Protein AF-A0A960JWB5-F1 (afdb_monomer_lite)

Structure (mmCIF, N/CA/C/O backbone):
data_AF-A0A960JWB5-F1
#
_entry.id   AF-A0A960JWB5-F1
#
loop_
_atom_site.group_PDB
_atom_site.id
_atom_site.type_symbol
_atom_site.label_atom_id
_atom_site.label_alt_id
_atom_site.label_comp_id
_atom_site.label_asym_id
_atom_site.label_entity_id
_atom_site.label_seq_id
_atom_site.pdbx_PDB_ins_code
_atom_site.Cartn_x
_atom_site.Cartn_y
_atom_site.Cartn_z
_atom_site.occupancy
_atom_site.B_iso_or_equiv
_atom_site.auth_seq_id
_atom_site.auth_comp_id
_atom_site.auth_asym_id
_atom_site.auth_atom_id
_atom_site.pdbx_PDB_model_num
ATOM 1 N N . MET A 1 1 ? -18.777 15.458 23.052 1.00 62.12 1 MET A N 1
ATOM 2 C CA . MET A 1 1 ? -17.430 16.054 23.265 1.00 62.12 1 MET A CA 1
ATOM 3 C C . M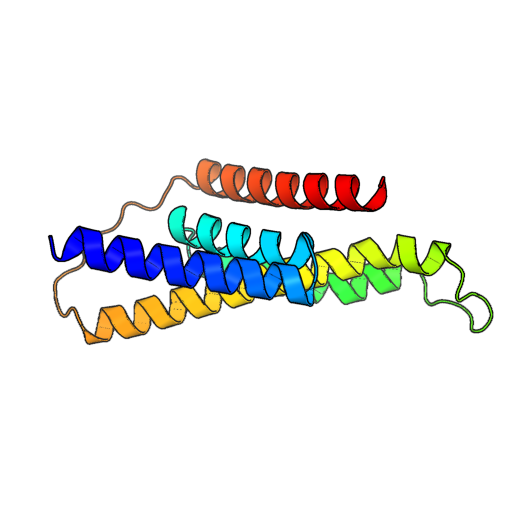ET A 1 1 ? -16.283 15.046 23.199 1.00 62.12 1 MET A C 1
ATOM 5 O O . MET A 1 1 ? -15.382 15.259 22.401 1.00 62.12 1 MET A O 1
ATOM 9 N N . ARG A 1 2 ? -16.285 13.943 23.969 1.00 69.75 2 ARG A N 1
ATOM 10 C CA . ARG A 1 2 ? -15.173 12.961 23.952 1.00 69.75 2 ARG A CA 1
ATOM 11 C C . ARG A 1 2 ? -14.934 12.297 22.582 1.00 69.75 2 ARG A C 1
ATOM 13 O O . ARG A 1 2 ? -13.796 11.964 22.277 1.00 69.75 2 ARG A O 1
ATOM 20 N N . SER A 1 3 ? -15.973 12.138 21.759 1.00 72.88 3 SER A N 1
ATOM 21 C CA . SER A 1 3 ? -15.878 11.611 20.386 1.00 72.88 3 SER A CA 1
ATOM 22 C C . SER A 1 3 ? -15.164 12.570 19.429 1.00 72.88 3 SER A C 1
ATOM 24 O O . SER A 1 3 ? -14.232 12.161 18.747 1.00 72.88 3 SER A O 1
ATOM 26 N N . ALA A 1 4 ? -15.533 13.854 19.441 1.00 70.88 4 ALA A N 1
ATOM 27 C CA . ALA A 1 4 ? -14.926 14.884 18.595 1.00 70.88 4 ALA A CA 1
ATOM 28 C C . ALA A 1 4 ? -13.426 15.070 18.882 1.00 70.88 4 ALA A C 1
ATOM 30 O O . ALA A 1 4 ? -12.628 15.170 17.958 1.00 70.88 4 ALA A O 1
ATOM 31 N N . ILE A 1 5 ? -13.027 15.031 20.159 1.00 78.50 5 ILE A N 1
ATOM 32 C CA . ILE A 1 5 ? -11.615 15.138 20.562 1.00 78.50 5 ILE A CA 1
ATOM 33 C C . ILE A 1 5 ? -10.805 13.923 20.079 1.00 78.50 5 ILE A C 1
ATOM 35 O O . ILE A 1 5 ? -9.686 14.083 19.598 1.00 78.50 5 ILE A O 1
ATOM 39 N N . ARG A 1 6 ? -11.364 12.705 20.159 1.00 72.94 6 ARG A N 1
ATOM 40 C CA . ARG A 1 6 ? -10.706 11.500 19.621 1.00 72.94 6 ARG A CA 1
ATOM 41 C C . ARG A 1 6 ? -10.572 11.565 18.103 1.00 72.94 6 ARG A C 1
ATOM 43 O O . ARG A 1 6 ? -9.495 11.275 17.599 1.00 72.94 6 ARG A O 1
ATOM 50 N N . ALA A 1 7 ? -11.627 11.982 17.402 1.00 72.25 7 ALA A N 1
ATOM 51 C CA . ALA A 1 7 ? -11.609 12.137 15.950 1.00 72.25 7 ALA A CA 1
ATOM 52 C C . ALA A 1 7 ? -10.554 13.164 15.511 1.00 72.25 7 ALA A C 1
ATOM 54 O O . ALA A 1 7 ? -9.719 12.852 14.670 1.00 72.25 7 ALA A O 1
ATOM 55 N N . ALA A 1 8 ? -10.516 14.338 16.148 1.00 75.06 8 ALA A N 1
ATOM 56 C CA . ALA A 1 8 ? -9.512 15.364 15.873 1.00 75.06 8 ALA A CA 1
ATOM 57 C C . ALA A 1 8 ? -8.082 14.862 16.126 1.00 75.06 8 ALA A C 1
ATOM 59 O O . ALA A 1 8 ? -7.188 15.121 15.326 1.00 75.06 8 ALA A O 1
ATOM 60 N N . ARG A 1 9 ? -7.865 14.089 17.201 1.00 80.56 9 ARG A N 1
ATOM 61 C CA . ARG A 1 9 ? -6.559 13.481 17.491 1.00 80.56 9 ARG A CA 1
ATOM 62 C C . ARG A 1 9 ? -6.154 12.464 16.424 1.00 80.56 9 ARG A C 1
ATOM 64 O O . ARG A 1 9 ? -5.016 12.499 15.973 1.00 80.56 9 ARG A O 1
ATOM 71 N N . SER A 1 10 ? -7.061 11.577 16.016 1.00 73.94 10 SER A N 1
ATOM 72 C CA . SER A 1 10 ? -6.789 10.578 14.975 1.00 73.94 10 SER A CA 1
ATOM 73 C C . SER A 1 10 ? -6.507 11.224 13.620 1.00 73.94 10 SER A C 1
ATOM 75 O O . SER A 1 10 ? -5.551 10.835 12.957 1.00 73.94 10 SER A O 1
ATOM 77 N N . VAL A 1 11 ? -7.279 12.247 13.240 1.00 76.75 11 VAL A N 1
ATOM 78 C CA . VAL A 1 11 ? -7.030 13.036 12.024 1.00 76.75 11 VAL A CA 1
ATOM 79 C C . VAL A 1 11 ? -5.684 13.754 12.117 1.00 76.75 11 VAL A C 1
ATOM 81 O O . VAL A 1 11 ? -4.911 13.707 11.169 1.00 76.75 11 VAL A O 1
ATOM 84 N N . GLY A 1 12 ? -5.354 14.357 13.263 1.00 78.19 12 GLY A N 1
ATOM 85 C CA . GLY A 1 12 ? -4.059 15.006 13.476 1.00 78.19 12 GLY A CA 1
ATOM 86 C C . GLY A 1 12 ? -2.879 14.040 13.336 1.00 78.19 12 GLY A C 1
ATOM 87 O O . GLY A 1 12 ? -1.925 14.344 12.629 1.00 78.19 12 GLY A O 1
ATOM 88 N N . ILE A 1 13 ? -2.966 12.851 13.942 1.00 78.12 13 ILE A N 1
ATOM 89 C CA . ILE A 1 13 ? -1.946 11.799 13.798 1.00 78.12 13 ILE A CA 1
ATOM 90 C C . ILE A 1 13 ? -1.829 11.364 12.334 1.00 78.12 13 ILE A C 1
ATOM 92 O O . ILE A 1 13 ? -0.720 11.244 11.824 1.00 78.12 13 ILE A O 1
ATOM 96 N N . PHE A 1 14 ? -2.956 11.170 11.647 1.00 79.81 14 PHE A N 1
ATOM 97 C CA . PHE A 1 14 ? -2.965 10.804 10.234 1.00 79.81 14 PHE A CA 1
ATOM 98 C C . PHE A 1 14 ? -2.283 11.861 9.358 1.00 79.81 14 PHE A C 1
ATOM 100 O O . PHE A 1 14 ? -1.428 11.519 8.548 1.00 79.81 14 PHE A O 1
ATOM 107 N N . LEU A 1 15 ? -2.604 13.142 9.552 1.00 77.50 15 LEU A N 1
ATOM 108 C CA . LEU A 1 15 ? -1.984 14.244 8.814 1.00 77.50 15 LEU A CA 1
ATOM 109 C C . LEU A 1 15 ? -0.479 14.340 9.085 1.00 77.50 15 LEU A C 1
ATOM 111 O O . LEU A 1 15 ? 0.282 14.602 8.158 1.00 77.50 15 LEU A O 1
ATOM 115 N N . ILE A 1 16 ? -0.037 14.085 10.322 1.00 81.56 16 ILE A N 1
ATOM 116 C CA . ILE A 1 16 ? 1.392 14.012 10.655 1.00 81.56 16 ILE A CA 1
ATOM 117 C C . ILE A 1 16 ? 2.051 12.857 9.901 1.00 81.56 16 ILE A C 1
ATOM 119 O O . ILE A 1 16 ? 3.077 13.068 9.268 1.00 81.56 16 ILE A O 1
ATOM 123 N N . LEU A 1 17 ? 1.467 11.656 9.922 1.00 74.81 17 LEU A N 1
ATOM 124 C CA . LEU A 1 17 ? 2.020 10.495 9.218 1.00 74.81 17 LEU A CA 1
ATOM 125 C C . LEU A 1 17 ? 2.065 10.711 7.700 1.00 74.81 17 LEU A C 1
ATOM 127 O O . LEU A 1 17 ? 3.077 10.406 7.075 1.00 74.81 17 LEU A O 1
ATOM 131 N N . ALA A 1 18 ? 1.016 11.296 7.118 1.00 74.00 18 ALA A N 1
ATOM 132 C CA . ALA A 1 18 ? 0.991 11.675 5.709 1.00 74.00 18 ALA A CA 1
ATOM 133 C C . ALA A 1 18 ? 2.051 12.743 5.389 1.00 74.00 18 ALA A C 1
ATOM 135 O O . ALA A 1 18 ? 2.720 12.650 4.364 1.00 74.00 18 ALA A O 1
ATOM 136 N N . GLY A 1 19 ? 2.249 13.720 6.280 1.00 72.69 19 GLY A N 1
ATOM 137 C CA . GLY A 1 19 ? 3.298 14.733 6.163 1.00 72.69 19 GLY A CA 1
ATOM 138 C C . GLY A 1 19 ? 4.712 14.158 6.283 1.00 72.69 19 GLY A C 1
ATOM 139 O O . GLY A 1 19 ? 5.595 14.559 5.533 1.00 72.69 19 GLY A O 1
ATOM 140 N N . VAL A 1 20 ? 4.932 13.183 7.170 1.00 76.75 20 VAL A N 1
ATOM 141 C CA . VAL A 1 20 ? 6.206 12.450 7.260 1.00 76.75 20 VAL A CA 1
ATOM 142 C C . VAL A 1 20 ? 6.443 11.650 5.981 1.00 76.75 20 VAL A C 1
ATOM 144 O O . VAL A 1 20 ? 7.534 11.720 5.427 1.00 76.75 20 VAL A O 1
ATOM 147 N N . GLY A 1 21 ? 5.424 10.956 5.466 1.00 73.00 21 GLY A N 1
ATOM 148 C CA . GLY A 1 21 ? 5.501 10.277 4.171 1.00 73.00 21 GLY A CA 1
ATOM 149 C C . GLY A 1 21 ? 5.860 11.239 3.037 1.00 73.00 21 GLY A C 1
ATOM 150 O O . GLY A 1 21 ? 6.766 10.954 2.260 1.00 73.00 21 GLY A O 1
ATOM 151 N N . LEU A 1 22 ? 5.222 12.415 3.001 1.00 73.56 22 LEU A N 1
ATOM 152 C CA . LEU A 1 22 ? 5.534 13.483 2.049 1.00 73.56 22 LEU A CA 1
ATOM 153 C C . LEU A 1 22 ? 6.994 13.945 2.144 1.00 73.56 22 LEU A C 1
ATOM 155 O O . LEU A 1 22 ? 7.636 14.172 1.125 1.00 73.56 22 LEU A O 1
ATOM 159 N N . ALA A 1 23 ? 7.520 14.100 3.359 1.00 76.19 23 ALA A N 1
ATOM 160 C CA . ALA A 1 23 ? 8.889 14.555 3.578 1.00 76.19 23 ALA A CA 1
ATOM 161 C C . ALA A 1 23 ? 9.942 13.500 3.200 1.00 76.19 23 ALA A C 1
ATOM 163 O O . ALA A 1 23 ? 11.037 13.868 2.783 1.00 76.19 23 ALA A O 1
ATOM 164 N N . LEU A 1 24 ? 9.627 12.211 3.364 1.00 73.38 24 LEU A N 1
ATOM 165 C CA . LEU A 1 24 ? 10.551 11.112 3.076 1.00 73.38 24 LEU A CA 1
ATOM 166 C C . LEU A 1 24 ? 10.590 10.736 1.592 1.00 73.38 24 LEU A C 1
ATOM 168 O O . LEU A 1 24 ? 11.664 10.438 1.083 1.00 73.38 24 LEU A O 1
ATOM 172 N N . ASP A 1 25 ? 9.437 10.736 0.921 1.00 66.75 25 ASP A N 1
ATOM 173 C CA . ASP A 1 25 ? 9.284 10.144 -0.418 1.00 66.75 25 ASP A CA 1
ATOM 174 C C . ASP A 1 25 ? 8.353 10.965 -1.335 1.00 66.75 25 ASP A C 1
ATOM 176 O O . ASP A 1 25 ? 7.745 10.476 -2.290 1.00 66.75 25 ASP A O 1
ATOM 180 N N . GLY A 1 26 ? 8.174 12.250 -1.020 1.00 79.38 26 GLY A N 1
ATOM 181 C CA . GLY A 1 26 ? 7.350 13.156 -1.811 1.00 79.38 26 GLY A CA 1
ATOM 182 C C . GLY A 1 26 ? 5.892 12.701 -1.922 1.00 79.38 26 GLY A C 1
ATOM 183 O O . GLY A 1 26 ? 5.300 12.119 -1.008 1.00 79.38 26 GLY A O 1
ATOM 184 N N . PHE A 1 27 ? 5.267 12.996 -3.062 1.00 74.62 27 PHE A N 1
ATOM 185 C CA . PHE A 1 27 ? 3.851 12.690 -3.280 1.00 74.62 27 PHE A CA 1
ATOM 186 C C . PHE A 1 27 ? 3.532 11.190 -3.215 1.00 74.62 27 PHE A C 1
ATOM 188 O O . PHE A 1 27 ? 2.402 10.835 -2.879 1.00 74.62 27 PHE A O 1
ATOM 195 N N . VAL A 1 28 ? 4.513 10.321 -3.476 1.00 69.81 28 VAL A N 1
ATOM 196 C CA . VAL A 1 28 ? 4.356 8.863 -3.391 1.00 69.81 28 VAL A CA 1
ATOM 197 C C . VAL A 1 28 ? 4.172 8.437 -1.935 1.00 69.81 28 VAL A C 1
ATOM 199 O O . VAL A 1 28 ? 3.181 7.779 -1.602 1.00 69.81 28 VAL A O 1
ATOM 202 N N . GLY A 1 29 ? 5.036 8.920 -1.038 1.00 68.12 29 GLY A N 1
ATOM 203 C CA . GLY A 1 29 ? 4.915 8.677 0.398 1.00 68.12 29 GLY A CA 1
ATOM 204 C C . GLY A 1 29 ? 3.590 9.182 0.981 1.00 68.12 29 GLY A C 1
ATOM 205 O O . GLY A 1 29 ? 2.910 8.446 1.698 1.00 68.12 29 GLY A O 1
ATOM 206 N N . ALA A 1 30 ? 3.154 10.393 0.617 1.00 71.50 30 ALA A N 1
ATOM 207 C CA . ALA A 1 30 ? 1.851 10.923 1.035 1.00 71.50 30 ALA A CA 1
ATOM 208 C C . ALA A 1 30 ? 0.669 10.109 0.472 1.00 71.50 30 ALA A C 1
ATOM 210 O O . ALA A 1 30 ? -0.291 9.812 1.189 1.00 71.50 30 ALA A O 1
ATOM 211 N N . GLY A 1 31 ? 0.753 9.714 -0.802 1.00 71.88 31 GLY A N 1
ATOM 212 C CA . GLY A 1 31 ? -0.253 8.899 -1.480 1.00 71.88 31 GLY A CA 1
ATOM 213 C C . GLY A 1 31 ? -0.428 7.526 -0.835 1.00 71.88 31 GLY A C 1
ATOM 214 O O . GLY A 1 31 ? -1.557 7.064 -0.681 1.00 71.88 31 GLY A O 1
ATOM 215 N N . SER A 1 32 ? 0.662 6.910 -0.369 1.00 69.69 32 SER A N 1
ATOM 216 C CA . SER A 1 32 ? 0.611 5.626 0.338 1.00 69.69 32 SER A CA 1
ATOM 217 C C . SER A 1 32 ? -0.200 5.709 1.641 1.00 69.69 32 SER A C 1
ATOM 219 O O . SER A 1 32 ? -1.026 4.838 1.910 1.00 69.69 32 SER A O 1
ATOM 221 N N . ALA A 1 33 ? -0.065 6.795 2.411 1.00 70.38 33 ALA A N 1
ATOM 222 C CA . ALA A 1 33 ? -0.839 7.004 3.634 1.00 70.38 33 ALA A CA 1
ATOM 223 C C . ALA A 1 33 ? -2.340 7.174 3.337 1.00 70.38 33 ALA A C 1
ATOM 225 O O . ALA A 1 33 ? -3.183 6.586 4.018 1.00 70.38 33 ALA A O 1
ATOM 226 N N . VAL A 1 34 ? -2.678 7.930 2.287 1.00 76.19 34 VAL A N 1
ATOM 227 C CA . VAL A 1 34 ? -4.063 8.086 1.809 1.00 76.19 34 VAL A CA 1
ATOM 228 C C . VAL A 1 34 ? -4.638 6.749 1.344 1.00 76.19 34 VAL A C 1
ATOM 230 O O . VAL A 1 34 ? -5.774 6.425 1.682 1.00 76.19 34 VAL A O 1
ATOM 233 N N . PHE A 1 35 ? -3.846 5.950 0.630 1.00 74.06 35 PHE A N 1
ATOM 234 C CA . PHE A 1 35 ? -4.223 4.610 0.196 1.00 74.06 35 PHE A CA 1
ATOM 235 C C . PHE A 1 35 ? -4.554 3.701 1.386 1.00 74.06 35 PHE A C 1
ATOM 237 O O . PHE A 1 35 ? -5.626 3.099 1.415 1.00 74.06 35 PHE A O 1
ATOM 244 N N . VAL A 1 36 ? -3.684 3.649 2.400 1.00 72.81 36 VAL A N 1
ATOM 245 C CA . VAL A 1 36 ? -3.925 2.862 3.621 1.00 72.81 36 VAL A CA 1
ATOM 246 C C . VAL A 1 36 ? -5.214 3.309 4.312 1.00 72.81 36 VAL A C 1
ATOM 248 O O . VAL A 1 36 ? -6.042 2.474 4.679 1.00 72.81 36 VAL A O 1
ATOM 251 N N . ALA A 1 37 ? -5.431 4.620 4.449 1.00 70.50 37 ALA A N 1
ATOM 252 C CA . ALA A 1 37 ? -6.669 5.142 5.021 1.00 70.50 37 ALA A CA 1
ATOM 253 C C . ALA A 1 37 ? -7.902 4.741 4.201 1.00 70.50 37 ALA A C 1
ATOM 255 O O . ALA A 1 37 ? -8.899 4.325 4.784 1.00 70.50 37 ALA A O 1
ATOM 256 N N . ALA A 1 38 ? -7.836 4.808 2.870 1.00 74.69 38 ALA A N 1
ATOM 257 C CA . ALA A 1 38 ? -8.928 4.397 1.994 1.00 74.69 38 ALA A CA 1
ATOM 258 C C . ALA A 1 38 ? -9.248 2.900 2.133 1.00 74.69 38 ALA A C 1
ATOM 260 O O . ALA A 1 38 ? -10.416 2.543 2.239 1.00 74.69 38 ALA A O 1
ATOM 261 N N . VAL A 1 39 ? -8.231 2.034 2.201 1.00 73.69 39 VAL A N 1
ATOM 262 C CA . VAL A 1 39 ? -8.401 0.584 2.405 1.00 73.69 39 VAL A CA 1
ATOM 263 C C . VAL A 1 39 ? -9.061 0.281 3.750 1.00 73.69 39 VAL A C 1
ATOM 265 O O . VAL A 1 39 ? -9.974 -0.540 3.809 1.00 73.69 39 VAL A O 1
ATOM 268 N N . ILE A 1 40 ? -8.633 0.962 4.817 1.00 71.50 40 ILE A N 1
ATOM 269 C CA . ILE A 1 40 ? -9.215 0.805 6.156 1.00 71.50 40 ILE A CA 1
ATOM 270 C C . ILE A 1 40 ? -10.663 1.311 6.187 1.00 71.50 40 ILE A C 1
ATOM 272 O O . ILE A 1 40 ? -11.518 0.669 6.789 1.00 71.50 40 ILE A O 1
ATOM 276 N N . LEU A 1 41 ? -10.949 2.451 5.550 1.00 74.00 41 LEU A N 1
ATOM 277 C CA . LEU A 1 41 ? -12.297 3.026 5.487 1.00 74.00 41 LEU A CA 1
ATOM 278 C C . LEU A 1 41 ? -13.250 2.208 4.610 1.00 74.00 41 LEU A C 1
ATOM 280 O O . LEU A 1 41 ? -14.446 2.187 4.878 1.00 74.00 41 LEU A O 1
ATOM 284 N N . ALA A 1 42 ? -12.727 1.545 3.579 1.00 73.44 42 ALA A N 1
ATOM 285 C CA . ALA A 1 42 ? -13.492 0.670 2.698 1.00 73.44 42 ALA A CA 1
ATOM 286 C C . ALA A 1 42 ? -13.800 -0.701 3.321 1.00 73.44 42 ALA A C 1
ATOM 288 O O . ALA A 1 42 ? -14.489 -1.492 2.687 1.00 73.44 42 ALA A O 1
ATOM 289 N N . ASP A 1 43 ? -13.275 -0.988 4.516 1.00 74.12 43 ASP A N 1
ATOM 290 C CA . ASP A 1 43 ? -13.464 -2.247 5.244 1.00 74.12 43 ASP A CA 1
ATOM 291 C C . ASP A 1 43 ? -13.218 -3.491 4.372 1.00 74.12 43 ASP A C 1
ATOM 293 O O . ASP A 1 43 ? -13.983 -4.457 4.321 1.00 74.12 43 ASP A O 1
ATOM 297 N N . LEU A 1 44 ? -12.132 -3.441 3.594 1.00 74.00 44 LEU A N 1
ATOM 298 C CA . LEU A 1 44 ? -11.814 -4.522 2.674 1.00 74.00 44 LEU A CA 1
ATOM 299 C C . LEU A 1 44 ? -11.459 -5.804 3.443 1.00 74.00 44 LEU A C 1
ATOM 301 O O . LEU A 1 44 ? -10.718 -5.766 4.431 1.00 74.00 44 LEU A O 1
ATOM 305 N N . PRO A 1 45 ? -11.902 -6.980 2.959 1.00 77.94 45 PRO A N 1
ATOM 306 C CA . PRO A 1 45 ? -11.620 -8.241 3.625 1.00 77.94 45 PRO A CA 1
ATOM 307 C C . PRO A 1 45 ? -10.108 -8.480 3.705 1.00 77.94 45 PRO A C 1
ATOM 309 O O . PRO A 1 45 ? -9.440 -8.681 2.687 1.00 77.94 45 PRO A O 1
ATOM 312 N N . ARG A 1 46 ? -9.583 -8.513 4.938 1.00 79.75 46 ARG A N 1
ATOM 313 C CA . ARG A 1 46 ? -8.144 -8.511 5.277 1.00 79.75 46 ARG A CA 1
ATOM 314 C C . ARG A 1 46 ? -7.313 -9.488 4.450 1.00 79.75 46 ARG A C 1
ATOM 316 O O . ARG A 1 46 ? -6.246 -9.134 3.959 1.00 79.75 46 ARG A O 1
ATOM 323 N N . ARG A 1 47 ? -7.832 -10.706 4.254 1.00 79.31 47 ARG A N 1
ATOM 324 C CA . ARG A 1 47 ? -7.173 -11.768 3.476 1.00 79.31 47 ARG A CA 1
ATOM 325 C C . ARG A 1 47 ? -6.838 -11.328 2.048 1.00 79.31 47 ARG A C 1
ATOM 327 O O . ARG A 1 47 ? -5.769 -11.659 1.555 1.00 79.31 47 ARG A O 1
ATOM 334 N N . HIS A 1 48 ? -7.724 -10.571 1.401 1.00 81.69 48 HIS A N 1
ATOM 335 C CA . HIS A 1 48 ? -7.530 -10.120 0.022 1.00 81.69 48 HIS A CA 1
ATOM 336 C C . HIS A 1 48 ? -6.510 -8.986 -0.063 1.00 81.69 48 HIS A C 1
ATOM 338 O O . HIS A 1 48 ? -5.697 -8.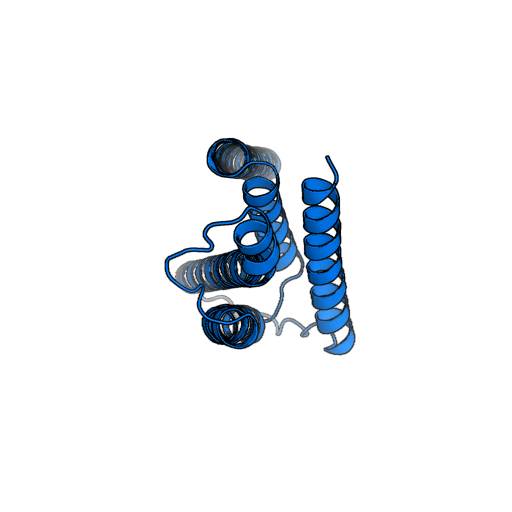980 -0.978 1.00 81.69 48 HIS A O 1
ATOM 344 N N . VAL A 1 49 ? -6.510 -8.068 0.909 1.00 81.06 49 VAL A N 1
ATOM 345 C CA . VAL A 1 49 ? -5.527 -6.975 0.983 1.00 81.06 49 VAL A CA 1
ATOM 346 C C . VAL A 1 49 ? -4.119 -7.528 1.197 1.00 81.06 49 VAL A C 1
ATOM 348 O O . VAL A 1 49 ? -3.204 -7.167 0.460 1.00 81.06 49 VAL A O 1
ATOM 351 N N . GLY A 1 50 ? -3.957 -8.460 2.143 1.00 82.44 50 GLY A N 1
ATOM 352 C CA . GLY A 1 50 ? -2.679 -9.132 2.378 1.00 82.44 50 GLY A CA 1
ATOM 353 C C . GLY A 1 50 ? -2.204 -9.911 1.150 1.00 82.44 50 GLY A C 1
ATOM 354 O O . GLY A 1 50 ? -1.073 -9.728 0.709 1.00 82.44 50 GLY A O 1
ATOM 355 N N . LEU A 1 51 ? -3.084 -10.719 0.540 1.00 80.62 51 LEU A N 1
ATOM 356 C CA . LEU A 1 51 ? -2.757 -11.485 -0.666 1.00 80.62 51 LEU A CA 1
ATOM 357 C C . LEU A 1 51 ? -2.353 -10.576 -1.835 1.00 80.62 51 LEU A C 1
ATOM 359 O O . LEU A 1 51 ? -1.355 -10.849 -2.493 1.00 80.62 51 LEU A O 1
ATOM 363 N N . ALA A 1 52 ? -3.092 -9.491 -2.077 1.00 82.06 52 ALA A N 1
ATOM 364 C CA . ALA A 1 52 ? -2.768 -8.527 -3.124 1.00 82.06 52 ALA A CA 1
ATOM 365 C C . ALA A 1 52 ? -1.402 -7.866 -2.882 1.00 82.06 52 ALA A C 1
ATOM 367 O O . ALA A 1 52 ? -0.628 -7.719 -3.824 1.00 82.06 52 ALA A O 1
ATOM 368 N N . GLY A 1 53 ? -1.080 -7.531 -1.627 1.00 84.19 53 GLY A N 1
ATOM 369 C CA . GLY A 1 53 ? 0.230 -6.990 -1.261 1.00 84.19 53 GLY A CA 1
ATOM 370 C C . GLY A 1 53 ? 1.369 -7.975 -1.519 1.00 84.19 53 GLY A C 1
ATOM 371 O O . GLY A 1 53 ? 2.365 -7.616 -2.144 1.00 84.19 53 GLY A O 1
ATOM 372 N N . VAL A 1 54 ? 1.198 -9.238 -1.113 1.00 87.81 54 VAL A N 1
ATOM 373 C CA . VAL A 1 54 ? 2.178 -10.307 -1.373 1.00 87.81 54 VAL A CA 1
ATOM 374 C C . VAL A 1 54 ? 2.360 -10.540 -2.871 1.00 87.81 54 VAL A C 1
ATOM 376 O O . VAL A 1 54 ? 3.495 -10.626 -3.329 1.00 87.81 54 VAL A O 1
ATOM 379 N N . ILE A 1 55 ? 1.269 -10.610 -3.642 1.00 85.62 55 ILE A N 1
ATOM 380 C CA . ILE A 1 55 ? 1.333 -10.774 -5.100 1.00 85.62 55 ILE A CA 1
ATOM 381 C C . ILE A 1 55 ? 2.078 -9.596 -5.730 1.00 85.62 55 ILE A C 1
ATOM 383 O O . ILE A 1 55 ? 2.980 -9.824 -6.528 1.00 85.62 55 ILE A O 1
ATOM 387 N N . ALA A 1 56 ? 1.756 -8.356 -5.357 1.00 83.81 56 ALA A N 1
ATOM 388 C CA . ALA A 1 56 ? 2.435 -7.176 -5.887 1.00 83.81 56 ALA A CA 1
ATOM 389 C C . ALA A 1 56 ? 3.950 -7.219 -5.619 1.00 83.81 56 ALA A C 1
ATOM 391 O O . ALA A 1 56 ? 4.731 -7.031 -6.549 1.00 83.81 56 ALA A O 1
ATOM 392 N N . LEU A 1 57 ? 4.374 -7.567 -4.397 1.00 85.88 57 LEU A N 1
ATOM 393 C CA . LEU A 1 57 ? 5.798 -7.724 -4.075 1.00 85.88 57 LEU A CA 1
ATOM 394 C C . LEU A 1 57 ? 6.458 -8.897 -4.807 1.00 85.88 57 LEU A C 1
ATOM 396 O O . LEU A 1 57 ? 7.604 -8.784 -5.234 1.00 85.88 57 LEU A O 1
ATOM 400 N N . ALA A 1 58 ? 5.757 -10.020 -4.965 1.00 88.50 58 ALA A N 1
ATOM 401 C CA . ALA A 1 58 ? 6.267 -11.184 -5.687 1.00 88.50 58 ALA A CA 1
ATOM 402 C C . ALA A 1 58 ? 6.410 -10.917 -7.194 1.00 88.50 58 ALA A C 1
ATOM 404 O O . ALA A 1 58 ? 7.288 -11.484 -7.843 1.00 88.50 58 ALA A O 1
ATOM 405 N N . LEU A 1 59 ? 5.574 -10.035 -7.751 1.00 86.19 59 LEU A N 1
ATOM 406 C CA . LEU A 1 59 ? 5.656 -9.597 -9.142 1.00 86.19 59 LEU A CA 1
ATOM 407 C C . LEU A 1 59 ? 6.780 -8.582 -9.381 1.00 86.19 59 LEU A C 1
ATOM 409 O O . LEU A 1 59 ? 7.242 -8.480 -10.514 1.00 86.19 59 LEU A O 1
ATOM 413 N N . THR A 1 60 ? 7.266 -7.874 -8.358 1.00 84.19 60 THR A N 1
ATOM 414 C CA . THR A 1 60 ? 8.395 -6.940 -8.491 1.00 84.19 60 THR A CA 1
ATOM 415 C C . THR A 1 60 ? 9.625 -7.562 -9.168 1.00 84.19 60 THR A C 1
ATOM 417 O O . THR A 1 60 ? 10.057 -7.018 -10.185 1.00 84.19 60 THR A O 1
ATOM 420 N N . PRO A 1 61 ? 10.220 -8.671 -8.675 1.00 83.81 61 PRO A N 1
ATOM 421 C CA . PRO A 1 61 ? 11.397 -9.252 -9.321 1.00 83.81 61 PRO A CA 1
ATOM 422 C C . PRO A 1 61 ? 11.092 -9.739 -10.742 1.00 83.81 61 PRO A C 1
ATOM 424 O O . PRO A 1 61 ? 11.956 -9.656 -11.608 1.00 83.81 61 PRO A O 1
ATOM 427 N N . LEU A 1 62 ? 9.861 -10.188 -11.017 1.00 86.38 62 LEU A N 1
ATOM 428 C CA . LEU A 1 62 ? 9.443 -10.558 -12.371 1.00 86.38 62 LEU A CA 1
ATOM 429 C C . LEU A 1 62 ? 9.387 -9.340 -13.301 1.00 86.38 62 LEU A C 1
ATOM 431 O O . LEU A 1 62 ? 9.819 -9.443 -14.444 1.00 86.38 62 LEU A O 1
ATOM 435 N N . ALA A 1 63 ? 8.919 -8.187 -12.816 1.00 81.88 63 ALA A N 1
ATOM 436 C CA . ALA A 1 63 ? 8.921 -6.943 -13.581 1.00 81.88 63 ALA A CA 1
ATOM 437 C C . ALA A 1 63 ? 10.349 -6.503 -13.940 1.00 81.88 63 ALA A C 1
ATOM 439 O O . ALA A 1 63 ? 10.590 -6.132 -15.084 1.00 81.88 63 ALA A O 1
ATOM 440 N N . VAL A 1 64 ? 11.301 -6.630 -13.007 1.00 80.50 64 VAL A N 1
ATOM 441 C CA . VAL A 1 64 ? 12.727 -6.361 -13.274 1.00 80.50 64 VAL A CA 1
ATOM 442 C C . VAL A 1 64 ? 13.288 -7.335 -14.314 1.00 80.50 64 VAL A C 1
ATOM 444 O O . VAL A 1 64 ? 13.955 -6.916 -15.252 1.00 80.50 64 VAL A O 1
ATOM 447 N N . LEU A 1 65 ? 12.986 -8.633 -14.201 1.00 83.62 65 LEU A N 1
ATOM 448 C CA . LEU A 1 65 ? 13.470 -9.638 -15.155 1.00 83.62 65 LEU A CA 1
ATOM 449 C C . LEU A 1 65 ? 12.929 -9.422 -16.574 1.00 83.62 65 LEU A C 1
ATOM 451 O O . LEU A 1 65 ? 13.662 -9.616 -17.539 1.00 83.62 65 LEU A O 1
ATOM 455 N N . VAL A 1 66 ? 11.664 -9.014 -16.710 1.00 83.81 66 VAL A N 1
ATOM 456 C CA . VAL A 1 66 ? 11.046 -8.718 -18.015 1.00 83.81 66 VAL A CA 1
ATOM 457 C C . VAL A 1 66 ? 11.655 -7.471 -18.662 1.00 83.81 66 VAL A C 1
ATOM 459 O O . VAL A 1 66 ? 11.724 -7.405 -19.886 1.00 83.81 66 VAL A O 1
ATOM 462 N N . GLN A 1 67 ? 12.116 -6.507 -17.863 1.00 75.94 67 GLN A N 1
ATOM 463 C CA . GLN A 1 67 ? 12.790 -5.298 -18.353 1.00 75.94 67 GLN A CA 1
ATOM 464 C C . GLN A 1 67 ? 14.236 -5.547 -18.802 1.00 75.94 67 GLN A C 1
ATOM 466 O O . GLN A 1 67 ? 14.801 -4.719 -19.509 1.00 75.94 67 GLN A O 1
ATOM 471 N N . GLY A 1 68 ? 14.805 -6.704 -18.454 1.00 74.38 68 GLY A N 1
ATOM 472 C CA . GLY A 1 68 ? 16.197 -7.041 -18.723 1.00 74.38 68 GLY A CA 1
ATOM 473 C C . GLY A 1 68 ? 17.130 -6.554 -17.615 1.00 74.38 68 GLY A C 1
ATOM 474 O O . GLY A 1 68 ? 16.893 -5.536 -16.964 1.00 74.38 68 GLY A O 1
ATOM 475 N N . LEU A 1 69 ? 18.197 -7.317 -17.369 1.00 72.81 69 LEU A N 1
ATOM 476 C CA . LEU A 1 69 ? 19.270 -6.871 -16.484 1.00 72.81 69 LEU A CA 1
ATOM 477 C C . LEU A 1 69 ? 20.120 -5.848 -17.250 1.00 72.81 69 LEU A C 1
ATOM 479 O O . LEU A 1 69 ? 20.459 -6.122 -18.402 1.00 72.81 69 LEU A O 1
ATOM 483 N N . PRO A 1 70 ? 20.445 -4.691 -16.652 1.00 65.31 70 PRO A N 1
ATOM 484 C CA . PRO A 1 70 ? 21.298 -3.719 -17.313 1.00 65.31 70 PRO A CA 1
ATOM 485 C C . PRO A 1 70 ? 22.685 -4.334 -17.509 1.00 65.31 70 PRO A C 1
ATOM 487 O O . PRO A 1 70 ? 23.260 -4.878 -16.565 1.00 65.31 70 PRO A O 1
ATOM 490 N N . ASP A 1 71 ? 23.223 -4.240 -18.722 1.00 71.19 71 ASP A N 1
ATOM 491 C CA . ASP A 1 71 ? 24.644 -4.492 -18.946 1.00 71.19 71 ASP A CA 1
ATOM 492 C C . ASP A 1 71 ? 25.454 -3.367 -18.273 1.00 71.19 71 ASP A C 1
ATOM 494 O O . ASP A 1 71 ? 25.019 -2.212 -18.247 1.00 71.19 71 ASP A O 1
ATOM 498 N N . ASP A 1 72 ? 26.642 -3.689 -17.743 1.00 64.62 72 ASP A N 1
ATOM 499 C CA . ASP A 1 72 ? 27.480 -2.828 -16.874 1.00 64.62 72 ASP A CA 1
ATOM 500 C C . ASP A 1 72 ? 27.782 -1.411 -17.425 1.00 64.62 72 ASP A C 1
ATOM 502 O O . ASP A 1 72 ? 28.262 -0.541 -16.696 1.00 64.62 72 ASP A O 1
ATOM 506 N N . ASN A 1 73 ? 27.486 -1.151 -18.701 1.00 58.53 73 ASN A N 1
ATOM 507 C CA . ASN A 1 73 ? 27.741 0.112 -19.391 1.00 58.53 73 ASN A CA 1
ATOM 508 C C . ASN A 1 73 ? 26.502 1.021 -19.544 1.00 58.53 73 ASN A C 1
ATOM 510 O O . ASN A 1 73 ? 26.645 2.141 -20.035 1.00 58.53 73 ASN A O 1
ATOM 514 N N . GLU A 1 74 ? 25.305 0.592 -19.123 1.00 52.62 74 GLU A N 1
ATOM 515 C CA . GLU A 1 74 ? 24.044 1.317 -19.352 1.00 52.62 74 GLU A CA 1
ATOM 516 C C . GLU A 1 74 ? 23.286 1.664 -18.060 1.00 52.62 74 GLU A C 1
ATOM 518 O O . GLU A 1 74 ? 22.086 1.429 -17.928 1.00 52.62 74 GLU A O 1
ATOM 523 N N . VAL A 1 75 ? 23.936 2.3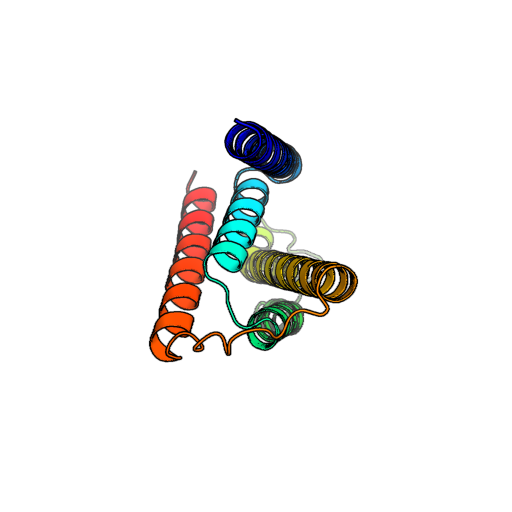55 -17.117 1.00 56.78 75 VAL A N 1
ATOM 524 C CA . VAL A 1 75 ? 23.189 3.183 -16.147 1.00 56.78 75 VAL A CA 1
ATOM 525 C C . VAL A 1 75 ? 22.765 4.476 -16.855 1.00 56.78 75 VAL A C 1
ATOM 527 O O . VAL A 1 75 ? 23.276 5.565 -16.596 1.00 56.78 75 VAL A O 1
ATOM 530 N N . SER A 1 76 ? 21.881 4.340 -17.842 1.00 62.50 76 SER A N 1
ATOM 531 C CA . SER A 1 76 ? 21.300 5.460 -18.582 1.00 62.50 76 SER A CA 1
ATOM 532 C C . SER A 1 76 ? 19.992 5.911 -17.922 1.00 62.50 76 SER A C 1
ATOM 534 O O . SER A 1 76 ? 19.350 5.155 -17.192 1.00 62.50 76 SER A O 1
ATOM 536 N N . ALA A 1 77 ? 19.556 7.148 -18.175 1.00 61.94 77 ALA A N 1
ATOM 537 C CA . ALA A 1 77 ? 18.290 7.663 -17.638 1.00 61.94 77 ALA A CA 1
ATOM 538 C C . ALA A 1 77 ? 17.064 6.806 -18.036 1.00 61.94 77 ALA A C 1
ATOM 540 O O . ALA A 1 77 ? 16.067 6.803 -17.313 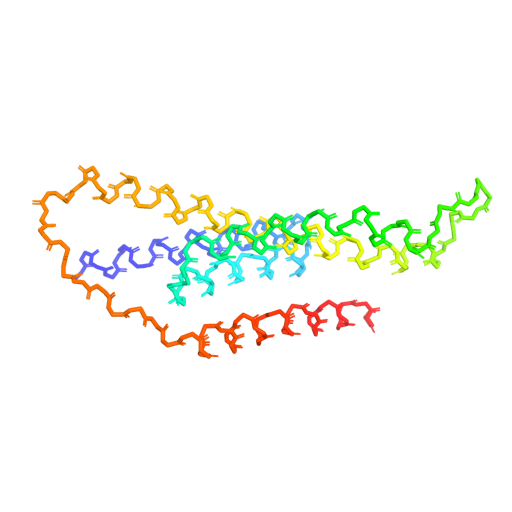1.00 61.94 77 ALA A O 1
ATOM 541 N N . LEU A 1 78 ? 17.159 6.049 -19.138 1.00 63.03 78 LEU A N 1
ATOM 542 C CA . LEU A 1 78 ? 16.133 5.104 -19.591 1.00 63.03 78 LEU A CA 1
ATOM 543 C C . LEU A 1 78 ? 15.959 3.937 -18.614 1.00 63.03 78 LEU A C 1
ATOM 545 O O . LEU A 1 78 ? 14.832 3.618 -18.254 1.00 63.03 78 LEU A O 1
ATOM 549 N N . PHE A 1 79 ? 17.054 3.392 -18.076 1.00 66.38 79 PHE A N 1
ATOM 550 C CA . PHE A 1 79 ? 16.985 2.337 -17.062 1.00 66.38 79 PHE A CA 1
ATOM 551 C C . PHE A 1 79 ? 16.241 2.807 -15.802 1.00 66.38 79 PHE A C 1
ATOM 553 O O . PHE A 1 79 ? 15.424 2.080 -15.241 1.00 66.38 79 PHE A O 1
ATOM 560 N N . VAL A 1 80 ? 16.466 4.060 -15.386 1.00 66.38 80 VAL A N 1
ATOM 561 C CA . VAL A 1 80 ? 15.763 4.660 -14.239 1.00 66.38 80 VAL A CA 1
ATOM 562 C C . VAL A 1 80 ? 14.263 4.784 -14.508 1.00 66.38 80 VAL A C 1
ATOM 564 O O . VAL A 1 80 ? 13.466 4.573 -13.596 1.00 66.38 80 VAL A O 1
ATOM 567 N N . THR A 1 81 ? 13.865 5.103 -15.744 1.00 66.81 81 THR A N 1
ATOM 568 C CA . THR A 1 81 ? 12.446 5.243 -16.105 1.00 66.81 81 THR A CA 1
ATOM 569 C C . THR A 1 81 ? 11.758 3.890 -16.254 1.00 66.81 81 THR A C 1
ATOM 571 O O . THR A 1 81 ? 10.636 3.733 -15.779 1.00 66.81 81 THR A O 1
ATOM 574 N N . ASP A 1 82 ? 12.430 2.895 -16.829 1.00 68.38 82 ASP A N 1
ATOM 575 C CA . ASP A 1 82 ? 11.878 1.549 -16.990 1.00 68.38 82 ASP A CA 1
ATOM 576 C C . ASP A 1 82 ? 11.730 0.843 -15.634 1.00 68.38 82 ASP A C 1
ATOM 578 O O . ASP A 1 82 ? 10.661 0.301 -15.324 1.00 68.38 82 ASP A O 1
ATOM 582 N N . ALA A 1 83 ? 12.717 0.990 -14.744 1.00 71.06 83 ALA A N 1
ATOM 583 C CA . ALA A 1 83 ? 12.670 0.454 -13.383 1.00 71.06 83 ALA A CA 1
ATOM 584 C C . ALA A 1 83 ? 11.538 1.046 -12.517 1.00 71.06 83 ALA A C 1
ATOM 586 O O . ALA A 1 83 ? 11.218 0.496 -11.456 1.00 71.06 83 ALA A O 1
ATOM 587 N N . MET A 1 84 ? 10.874 2.124 -12.959 1.00 75.88 84 MET A N 1
ATOM 588 C CA . MET A 1 84 ? 9.734 2.701 -12.246 1.00 75.88 84 MET A CA 1
ATOM 589 C C . MET A 1 84 ? 8.609 1.694 -12.053 1.00 75.88 84 MET A C 1
ATOM 591 O O . MET A 1 84 ? 7.992 1.698 -10.996 1.00 75.88 84 MET A O 1
ATOM 595 N N . ILE A 1 85 ? 8.326 0.799 -13.001 1.00 75.88 85 ILE A N 1
ATOM 596 C CA . ILE A 1 85 ? 7.224 -0.165 -12.821 1.00 75.88 85 ILE A CA 1
ATOM 597 C C . ILE A 1 85 ? 7.491 -1.073 -11.615 1.00 75.88 85 ILE A C 1
ATOM 599 O O . ILE A 1 85 ? 6.619 -1.236 -10.757 1.00 75.88 85 ILE A O 1
ATOM 603 N N . ALA A 1 86 ? 8.707 -1.615 -11.514 1.00 80.00 86 ALA A N 1
ATOM 604 C CA . ALA A 1 86 ? 9.119 -2.418 -10.369 1.00 80.00 86 ALA A CA 1
ATOM 605 C C . ALA A 1 86 ? 9.072 -1.595 -9.071 1.00 80.00 86 ALA A C 1
ATOM 607 O O . ALA A 1 86 ? 8.571 -2.069 -8.054 1.00 80.00 86 ALA A O 1
ATOM 608 N N . HIS A 1 87 ? 9.507 -0.337 -9.122 1.00 78.94 87 HIS A N 1
ATOM 609 C CA . HIS A 1 87 ? 9.454 0.586 -7.991 1.00 78.94 87 HIS A CA 1
ATOM 610 C C . HIS A 1 87 ? 8.019 0.817 -7.477 1.00 78.94 87 HIS A C 1
ATOM 612 O O . HIS A 1 87 ? 7.751 0.704 -6.281 1.00 78.94 87 HIS A O 1
ATOM 618 N N . HIS A 1 88 ? 7.057 1.041 -8.375 1.00 77.62 88 HIS A N 1
ATOM 619 C CA . HIS A 1 88 ? 5.648 1.203 -8.009 1.00 77.62 88 HIS A CA 1
ATOM 620 C C . HIS A 1 88 ? 5.040 -0.088 -7.452 1.00 77.62 88 HIS A C 1
ATOM 622 O O . HIS A 1 88 ? 4.288 -0.032 -6.479 1.00 77.62 88 HIS A O 1
ATOM 628 N N . LEU A 1 89 ? 5.378 -1.249 -8.022 1.00 78.94 89 LEU A N 1
ATOM 629 C CA . LEU A 1 89 ? 4.948 -2.552 -7.500 1.00 78.94 89 LEU A CA 1
ATOM 630 C C . LEU A 1 89 ? 5.423 -2.770 -6.061 1.00 78.94 89 LEU A C 1
ATOM 632 O O . LEU A 1 89 ? 4.641 -3.220 -5.222 1.00 78.94 89 LEU A O 1
ATOM 636 N N . VAL A 1 90 ? 6.666 -2.382 -5.759 1.00 82.00 90 VAL A N 1
ATOM 637 C CA . VAL A 1 90 ? 7.206 -2.404 -4.394 1.00 82.00 90 VAL A CA 1
ATOM 638 C C . VAL A 1 90 ? 6.383 -1.519 -3.470 1.00 82.00 90 VAL A C 1
ATOM 640 O O . VAL A 1 90 ? 5.933 -1.990 -2.426 1.00 82.00 90 VAL A O 1
ATOM 643 N N . PHE A 1 91 ? 6.139 -0.264 -3.849 1.00 80.69 91 PHE A N 1
ATOM 644 C CA . PHE A 1 91 ? 5.377 0.656 -3.007 1.00 80.69 91 PHE A CA 1
ATOM 645 C C . PHE A 1 91 ? 3.944 0.199 -2.763 1.00 80.69 91 PHE A C 1
ATOM 647 O O . PHE A 1 91 ? 3.487 0.196 -1.621 1.00 80.69 91 PHE A O 1
ATOM 654 N N . VAL A 1 92 ? 3.241 -0.230 -3.811 1.00 79.19 92 VAL A N 1
ATOM 655 C CA . VAL A 1 92 ? 1.873 -0.747 -3.697 1.00 79.19 92 VAL A CA 1
ATOM 656 C C . VAL A 1 92 ? 1.849 -2.001 -2.826 1.00 79.19 92 VAL A C 1
ATOM 658 O O . VAL A 1 92 ? 1.008 -2.116 -1.934 1.00 79.19 92 VAL A O 1
ATOM 661 N N . GLY A 1 93 ? 2.799 -2.914 -3.034 1.00 83.75 93 GLY A N 1
ATOM 662 C CA . GLY A 1 93 ? 2.932 -4.131 -2.243 1.00 83.75 93 GLY A CA 1
ATOM 663 C C . GLY A 1 93 ? 3.165 -3.850 -0.759 1.00 83.75 93 GLY A C 1
ATOM 664 O O . GLY A 1 93 ? 2.458 -4.398 0.091 1.00 83.75 93 GLY A O 1
ATOM 665 N N . PHE A 1 94 ? 4.084 -2.936 -0.435 1.00 80.94 94 PHE A N 1
ATOM 666 C CA . PHE A 1 94 ? 4.327 -2.510 0.944 1.00 80.94 94 PHE A CA 1
ATOM 667 C C . PHE A 1 94 ? 3.135 -1.778 1.558 1.00 80.94 94 PHE A C 1
ATOM 669 O O . PHE A 1 94 ? 2.794 -2.059 2.704 1.00 80.94 94 PHE A O 1
ATOM 676 N N . ALA A 1 95 ? 2.465 -0.888 0.823 1.00 80.50 95 ALA A N 1
ATOM 677 C CA . ALA A 1 95 ? 1.295 -0.167 1.324 1.00 80.50 95 ALA A CA 1
ATOM 678 C C . ALA A 1 95 ? 0.137 -1.123 1.656 1.00 80.50 95 ALA A C 1
ATOM 680 O O . ALA A 1 95 ? -0.502 -1.001 2.706 1.00 80.50 95 ALA A O 1
ATOM 681 N N . LEU A 1 96 ? -0.109 -2.115 0.796 1.00 81.62 96 LEU A N 1
ATOM 682 C CA . LEU A 1 96 ? -1.104 -3.164 1.021 1.00 81.62 96 LEU A CA 1
ATOM 683 C C . LEU A 1 96 ? -0.741 -4.047 2.220 1.00 81.62 96 LEU A C 1
ATOM 685 O O . LEU A 1 96 ? -1.596 -4.298 3.068 1.00 81.62 96 LEU A O 1
ATOM 689 N N . LEU A 1 97 ? 0.519 -4.473 2.341 1.00 82.06 97 LEU A N 1
ATOM 690 C CA . LEU A 1 97 ? 0.968 -5.253 3.496 1.00 82.06 97 LEU A CA 1
ATOM 691 C C . LEU A 1 97 ? 0.901 -4.460 4.800 1.00 82.06 97 LEU A C 1
ATOM 693 O O . LEU A 1 97 ? 0.420 -4.985 5.799 1.00 82.06 97 LEU A O 1
ATOM 697 N N . ALA A 1 98 ? 1.317 -3.195 4.800 1.00 78.38 98 ALA A N 1
ATOM 698 C CA . ALA A 1 98 ? 1.193 -2.322 5.962 1.00 78.38 98 ALA A CA 1
ATOM 699 C C . ALA A 1 98 ? -0.279 -2.160 6.369 1.00 78.38 98 ALA A C 1
ATOM 701 O O . ALA A 1 98 ? -0.612 -2.283 7.546 1.00 78.38 98 ALA A O 1
ATOM 702 N N . SER A 1 99 ? -1.178 -1.977 5.395 1.00 80.69 99 SER A N 1
ATOM 703 C CA . SER A 1 99 ? -2.626 -1.938 5.636 1.00 80.69 99 SER A CA 1
ATOM 704 C C . SER A 1 99 ? -3.133 -3.248 6.241 1.00 80.69 99 SER A C 1
ATOM 706 O O . SER A 1 99 ? -3.904 -3.228 7.198 1.00 80.69 99 SER A O 1
ATOM 708 N N . TRP A 1 100 ? -2.680 -4.390 5.717 1.00 84.19 100 TRP A N 1
ATOM 709 C CA . TRP A 1 100 ? -3.021 -5.710 6.243 1.00 84.19 100 TRP A CA 1
ATOM 710 C C . TRP A 1 100 ? -2.573 -5.884 7.697 1.00 84.19 100 TRP A C 1
ATOM 712 O O . TRP A 1 100 ? -3.398 -6.251 8.531 1.00 84.19 100 TRP A O 1
ATOM 722 N N . VAL A 1 101 ? -1.326 -5.528 8.020 1.00 80.31 101 VAL A N 1
ATOM 723 C CA . VAL A 1 101 ? -0.793 -5.563 9.392 1.00 80.31 101 VAL A CA 1
ATOM 724 C C . VAL A 1 101 ? -1.608 -4.663 10.322 1.00 80.31 101 VAL A C 1
ATOM 726 O O . VAL A 1 101 ? -1.973 -5.081 11.416 1.00 80.31 101 VAL A O 1
ATOM 729 N N . VAL A 1 102 ? -1.955 -3.445 9.897 1.00 79.88 102 VAL A N 1
ATOM 730 C CA . VAL A 1 102 ? -2.776 -2.531 10.709 1.00 79.88 102 VAL A CA 1
ATOM 731 C C . VAL A 1 102 ? -4.167 -3.114 10.973 1.00 79.88 102 VAL A C 1
ATOM 733 O O . VAL A 1 102 ? -4.656 -3.039 12.102 1.00 79.88 102 VAL A O 1
ATOM 736 N N . MET A 1 103 ? -4.805 -3.714 9.965 1.00 80.38 103 MET A N 1
ATOM 737 C CA . MET A 1 103 ? -6.103 -4.374 10.135 1.00 80.38 103 MET A CA 1
ATOM 738 C C . MET A 1 103 ? -6.023 -5.594 11.061 1.00 80.38 103 MET A C 1
ATOM 740 O O . MET A 1 103 ? -6.945 -5.819 11.844 1.00 80.38 103 MET A O 1
ATOM 744 N N . ASP A 1 104 ? -4.937 -6.361 10.986 1.00 83.38 104 ASP A N 1
ATOM 745 C CA . ASP A 1 104 ? -4.694 -7.537 11.825 1.00 83.38 104 ASP A CA 1
ATOM 746 C C . ASP A 1 104 ? -4.455 -7.161 13.297 1.00 83.38 104 ASP A C 1
ATOM 748 O O . ASP A 1 104 ? -5.110 -7.680 14.206 1.00 83.38 104 ASP A O 1
ATOM 752 N N . VAL A 1 105 ? -3.614 -6.149 13.536 1.00 76.81 105 VAL A N 1
ATOM 753 C CA . VAL A 1 105 ? -3.379 -5.586 14.873 1.00 76.81 105 VAL A CA 1
ATOM 754 C C . VAL A 1 105 ? -4.667 -4.993 15.444 1.00 76.81 105 VAL A C 1
ATOM 756 O O . VAL A 1 105 ? -4.999 -5.247 16.601 1.00 76.81 105 VAL A O 1
ATOM 759 N N . ARG A 1 106 ? -5.439 -4.237 14.647 1.00 76.56 106 ARG A N 1
ATOM 760 C CA . ARG A 1 106 ? -6.734 -3.680 15.078 1.00 76.56 106 ARG A CA 1
ATOM 761 C C . ARG A 1 106 ? -7.697 -4.778 15.525 1.00 76.56 106 ARG A C 1
ATOM 763 O O . ARG A 1 106 ? -8.401 -4.585 16.512 1.00 76.56 106 ARG A O 1
ATOM 770 N N . ALA A 1 107 ? -7.736 -5.900 14.814 1.00 76.25 107 ALA A N 1
ATOM 771 C CA . ALA A 1 107 ? -8.596 -7.021 15.161 1.00 76.25 107 ALA A CA 1
ATOM 772 C C . ALA A 1 107 ? -8.177 -7.699 16.461 1.00 76.25 107 ALA A C 1
ATOM 774 O O . ALA A 1 107 ? -9.012 -7.873 17.340 1.00 76.25 107 ALA A O 1
ATOM 775 N N . SER A 1 108 ? -6.882 -7.973 16.611 1.00 74.62 108 SER A N 1
ATOM 776 C CA . SER A 1 108 ? -6.315 -8.564 17.829 1.00 74.62 108 SER A CA 1
ATOM 777 C C . SER A 1 108 ? -6.567 -7.681 19.061 1.00 74.62 108 SER A C 1
ATOM 779 O O . SER A 1 108 ? -6.901 -8.162 20.145 1.00 74.62 108 SER A O 1
ATOM 781 N N . LEU A 1 109 ? -6.473 -6.357 18.896 1.00 72.62 109 LEU A N 1
ATOM 782 C CA . LEU A 1 109 ? -6.802 -5.395 19.952 1.00 72.62 109 LEU A CA 1
ATOM 783 C C . LEU A 1 109 ? -8.313 -5.314 20.230 1.00 72.62 109 LEU A C 1
ATOM 785 O O . LEU A 1 109 ? -8.703 -5.093 21.374 1.00 72.62 109 LEU A O 1
ATOM 789 N N . GLY A 1 110 ? -9.159 -5.488 19.211 1.00 64.19 110 GLY A N 1
ATOM 790 C CA . GLY A 1 110 ? -10.617 -5.529 19.348 1.00 64.19 110 GLY A CA 1
ATOM 791 C C . GLY A 1 110 ? -11.111 -6.785 20.068 1.00 64.19 110 GLY A C 1
ATOM 792 O O . GLY A 1 110 ? -11.932 -6.674 20.973 1.00 64.19 110 GLY A O 1
ATOM 793 N N . GLU A 1 111 ? -10.548 -7.953 19.748 1.00 55.84 111 GLU A N 1
ATOM 794 C CA . GLU A 1 111 ? -10.823 -9.225 20.438 1.00 55.84 111 GLU A CA 1
ATOM 795 C C . GLU A 1 111 ? -10.443 -9.163 21.922 1.00 55.84 111 GLU A C 1
ATOM 797 O O . GLU A 1 111 ? -11.160 -9.683 22.770 1.00 55.84 111 GLU A O 1
ATOM 802 N N . THR A 1 112 ? -9.379 -8.433 22.265 1.00 52.97 112 THR A N 1
ATOM 803 C CA . THR A 1 112 ? -8.972 -8.220 23.666 1.00 52.97 112 THR A CA 1
ATOM 804 C C . THR A 1 112 ? -9.948 -7.314 24.444 1.00 52.97 112 THR A C 1
ATOM 806 O O . THR A 1 112 ? -9.956 -7.319 25.673 1.00 52.97 112 THR A O 1
ATOM 809 N N . ILE A 1 113 ? -10.774 -6.515 23.756 1.00 54.12 113 ILE A N 1
ATOM 810 C CA . ILE A 1 113 ? -11.667 -5.510 24.362 1.00 54.12 113 ILE A CA 1
ATOM 811 C C . ILE A 1 113 ? -13.147 -5.935 24.289 1.00 54.12 113 ILE A C 1
ATOM 813 O O . ILE A 1 113 ? -13.997 -5.302 24.917 1.00 54.12 113 ILE A O 1
ATOM 817 N N . THR A 1 114 ? -13.511 -6.976 23.532 1.00 48.69 114 THR A N 1
ATOM 818 C CA . THR A 1 114 ? -14.920 -7.261 23.214 1.00 48.69 114 THR A CA 1
ATOM 819 C C . THR A 1 114 ? -15.234 -8.764 23.197 1.00 48.69 114 THR A C 1
ATOM 821 O O . THR A 1 114 ? -15.377 -9.366 22.142 1.00 48.69 114 THR A O 1
ATOM 824 N N . GLU A 1 115 ? -15.466 -9.347 24.380 1.00 48.16 115 GLU A N 1
ATOM 825 C CA . GLU A 1 115 ? -16.401 -10.476 24.570 1.00 48.16 115 GLU A CA 1
ATOM 826 C C . GLU A 1 115 ? -17.862 -9.977 24.459 1.00 48.16 115 GLU A C 1
ATOM 828 O O . GLU A 1 115 ? -18.677 -10.129 25.368 1.00 48.16 115 GLU A O 1
ATOM 833 N N . LEU A 1 116 ? -18.219 -9.316 23.357 1.00 52.84 116 LEU A N 1
ATOM 834 C CA . LEU A 1 116 ? -19.623 -9.096 23.001 1.00 52.84 116 LEU A CA 1
ATOM 835 C C . LEU A 1 116 ? -19.866 -9.749 21.643 1.00 52.84 116 LEU A C 1
ATOM 837 O O . LEU A 1 116 ? -19.006 -9.636 20.770 1.00 52.84 116 LEU A O 1
ATOM 841 N N . PRO A 1 117 ? -21.005 -10.440 21.464 1.00 46.94 117 PRO A N 1
ATOM 842 C CA . PRO A 1 117 ? -21.306 -11.149 20.231 1.00 46.94 117 PRO A CA 1
ATOM 843 C C . PRO A 1 117 ? -21.297 -10.152 19.072 1.00 46.94 117 PRO A C 1
ATOM 845 O O . PRO A 1 117 ? -22.101 -9.220 19.037 1.00 46.94 117 PRO A O 1
ATOM 848 N N . SER A 1 118 ? -20.348 -10.324 18.157 1.00 53.44 118 SER A N 1
ATOM 849 C CA . SER A 1 118 ? -20.303 -9.595 16.901 1.00 53.44 118 SER A CA 1
ATOM 850 C C . SER A 1 118 ? -21.507 -10.009 16.061 1.00 53.44 118 SER A C 1
ATOM 852 O O . SER A 1 118 ? -21.658 -11.175 15.693 1.00 53.44 118 SER A O 1
ATOM 854 N N . ASP A 1 119 ? -22.380 -9.043 15.785 1.00 52.28 119 ASP A N 1
ATOM 855 C CA . ASP A 1 119 ? -23.389 -9.150 14.733 1.00 52.28 119 ASP A CA 1
ATOM 856 C C . ASP A 1 119 ? -22.660 -9.509 13.421 1.00 52.28 119 ASP A C 1
ATOM 858 O O . ASP A 1 119 ? -21.560 -8.989 13.189 1.00 52.28 119 ASP A O 1
ATOM 862 N N . PRO A 1 120 ? -23.183 -10.417 12.579 1.00 54.62 120 PRO A N 1
ATOM 863 C CA . PRO A 1 120 ? -22.507 -10.795 11.351 1.00 54.62 120 PRO A CA 1
ATOM 864 C C . PRO A 1 120 ? -22.485 -9.585 10.410 1.00 54.62 120 PRO A C 1
ATOM 866 O O . PRO A 1 120 ? -23.495 -9.248 9.799 1.00 54.62 120 PRO A O 1
ATOM 869 N N . GLU A 1 121 ? -21.332 -8.918 10.317 1.00 58.81 121 GLU A N 1
ATOM 870 C CA . GLU A 1 121 ? -21.067 -7.898 9.302 1.00 58.81 121 GLU A CA 1
ATOM 871 C C . GLU A 1 121 ? -21.328 -8.511 7.925 1.0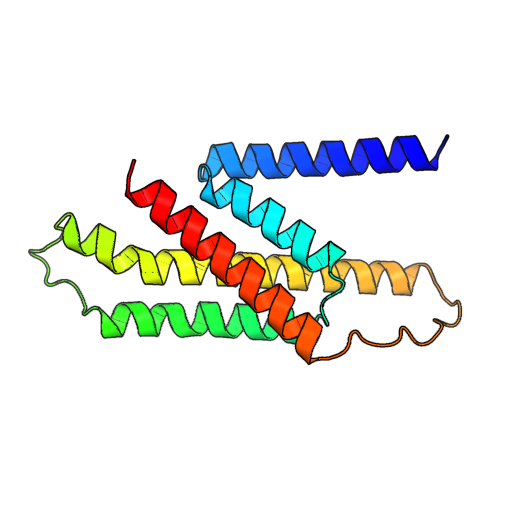0 58.81 121 GLU A C 1
ATOM 873 O O . GLU A 1 121 ? -20.649 -9.452 7.505 1.00 58.81 121 GLU A O 1
ATOM 878 N N . ASP A 1 122 ? -22.353 -7.995 7.249 1.00 54.81 122 ASP A N 1
ATOM 879 C CA . ASP A 1 122 ? -22.754 -8.432 5.920 1.00 54.81 122 ASP A CA 1
ATOM 880 C C . ASP A 1 122 ? -21.631 -8.036 4.943 1.00 54.81 122 ASP A C 1
ATOM 882 O O . ASP A 1 122 ? -21.393 -6.840 4.725 1.00 54.81 122 ASP A O 1
ATOM 886 N N . PRO A 1 123 ? -20.852 -8.996 4.408 1.00 60.38 123 PRO A N 1
ATOM 887 C CA . PRO A 1 123 ? -19.672 -8.673 3.630 1.00 60.38 123 PRO A CA 1
ATOM 888 C C . PRO A 1 123 ? -20.084 -7.911 2.375 1.00 60.38 123 PRO A C 1
ATOM 890 O O . PRO A 1 123 ? -20.974 -8.330 1.631 1.00 60.38 123 PRO A O 1
ATOM 893 N N . MET A 1 124 ? -19.383 -6.808 2.111 1.00 54.53 124 MET A N 1
ATOM 894 C CA . MET A 1 124 ? -19.573 -6.001 0.912 1.00 54.53 124 MET A CA 1
ATOM 895 C C . MET A 1 124 ? -19.653 -6.901 -0.336 1.00 54.53 124 MET A C 1
ATOM 897 O O . MET A 1 124 ? -18.806 -7.790 -0.508 1.00 54.53 124 MET A O 1
ATOM 901 N N . PRO A 1 125 ? -20.633 -6.698 -1.235 1.00 67.19 125 PRO A N 1
ATOM 902 C CA . PRO A 1 125 ? -20.760 -7.525 -2.423 1.00 67.19 125 PRO A CA 1
ATOM 903 C C . PRO A 1 125 ? -19.461 -7.472 -3.236 1.00 67.19 125 PRO A C 1
ATOM 905 O O . PRO A 1 125 ? -19.001 -6.404 -3.641 1.00 67.19 125 PRO A O 1
ATOM 908 N N . LYS A 1 126 ? -18.882 -8.651 -3.503 1.00 67.50 126 LYS A N 1
ATOM 909 C CA . LYS A 1 126 ? -17.614 -8.870 -4.231 1.00 67.50 126 LYS A CA 1
ATOM 910 C C . LYS A 1 126 ? -17.354 -7.940 -5.435 1.00 67.50 126 LYS A C 1
ATOM 912 O O . LYS A 1 126 ? -16.216 -7.485 -5.554 1.00 67.50 126 LYS A O 1
ATOM 917 N N . PRO A 1 127 ? -18.326 -7.627 -6.321 1.00 65.62 127 PRO A N 1
ATOM 918 C CA . PRO A 1 127 ? -18.073 -6.708 -7.435 1.00 65.62 127 PRO A CA 1
ATOM 919 C C . PRO A 1 127 ? -17.713 -5.286 -6.984 1.00 65.62 127 PRO A C 1
ATOM 921 O O . PRO A 1 127 ? -16.914 -4.624 -7.639 1.00 65.62 127 PRO A O 1
ATOM 924 N N . LEU A 1 128 ? -18.252 -4.828 -5.853 1.00 59.56 128 LEU A N 1
ATOM 925 C CA . LEU A 1 128 ? -18.014 -3.487 -5.327 1.00 59.56 128 LEU A CA 1
ATOM 926 C C . LEU A 1 128 ? -16.623 -3.380 -4.691 1.00 59.56 128 LEU A C 1
ATOM 928 O O . LEU A 1 128 ? -15.908 -2.416 -4.944 1.00 59.56 128 LEU A O 1
ATOM 932 N N . ALA A 1 129 ? -16.187 -4.422 -3.977 1.00 59.75 129 ALA A N 1
ATOM 933 C CA . ALA A 1 129 ? -14.826 -4.506 -3.446 1.00 59.75 129 ALA A CA 1
ATOM 934 C C . ALA A 1 129 ? -13.769 -4.483 -4.568 1.00 59.75 129 ALA A C 1
ATOM 936 O O . ALA A 1 129 ? -12.779 -3.759 -4.475 1.00 59.75 129 ALA A O 1
ATOM 937 N N . LEU A 1 130 ? -14.000 -5.223 -5.660 1.00 58.62 130 LEU A N 1
ATOM 938 C CA . LEU A 1 130 ? -13.111 -5.218 -6.829 1.00 58.62 130 LEU A CA 1
ATOM 939 C C . LEU A 1 130 ? -13.098 -3.864 -7.547 1.00 58.62 130 LEU A C 1
ATOM 941 O O . LEU A 1 130 ? -12.035 -3.417 -7.972 1.00 58.62 130 LEU A O 1
ATOM 945 N N . ALA A 1 131 ? -14.248 -3.192 -7.648 1.00 62.97 131 ALA A N 1
ATOM 946 C CA . ALA A 1 131 ? -14.334 -1.858 -8.234 1.00 62.97 131 ALA A CA 1
ATOM 947 C C . ALA A 1 131 ? -13.559 -0.822 -7.407 1.00 62.97 131 ALA A C 1
ATOM 949 O O . ALA A 1 131 ? -12.807 -0.037 -7.974 1.00 62.97 131 ALA A O 1
ATOM 950 N N . VAL A 1 132 ? -13.677 -0.856 -6.075 1.00 59.62 132 VAL A N 1
ATOM 951 C CA . VAL A 1 132 ? -12.919 0.037 -5.184 1.00 59.62 132 VAL A CA 1
ATOM 952 C C . VAL A 1 132 ? -11.419 -0.219 -5.318 1.00 59.62 132 VAL A C 1
ATOM 954 O O . VAL A 1 132 ? -10.666 0.724 -5.542 1.00 59.62 132 VAL A O 1
ATOM 957 N N . ILE A 1 133 ? -10.978 -1.482 -5.273 1.00 60.41 133 ILE A N 1
ATOM 958 C CA . ILE A 1 133 ? -9.562 -1.835 -5.472 1.00 60.41 133 ILE A CA 1
ATOM 959 C C . ILE A 1 133 ? -9.067 -1.342 -6.838 1.00 60.41 133 ILE A C 1
ATOM 961 O O . ILE A 1 133 ? -8.004 -0.731 -6.918 1.00 60.41 133 ILE A O 1
ATOM 965 N N . GLY A 1 134 ? -9.848 -1.553 -7.901 1.00 62.25 134 GLY A N 1
ATOM 966 C CA . GLY A 1 134 ? -9.511 -1.113 -9.253 1.00 62.25 134 GLY A CA 1
ATOM 967 C C . GLY A 1 134 ? -9.404 0.407 -9.384 1.00 62.25 134 GLY A C 1
ATOM 968 O O . GLY A 1 134 ? -8.444 0.899 -9.968 1.00 62.25 134 GLY A O 1
ATOM 969 N N . VAL A 1 135 ? -10.341 1.161 -8.800 1.00 66.75 135 VAL A N 1
ATOM 970 C CA . VAL A 1 135 ? -10.323 2.634 -8.805 1.00 66.75 135 VAL A CA 1
ATOM 971 C C . VAL A 1 135 ? -9.121 3.165 -8.036 1.00 66.75 135 VAL A C 1
ATOM 973 O O . VAL A 1 135 ? -8.438 4.066 -8.514 1.00 66.75 135 VAL A O 1
ATOM 976 N N . VAL A 1 136 ? -8.828 2.601 -6.866 1.00 56.88 136 VAL A N 1
ATOM 977 C CA . VAL A 1 136 ? -7.695 3.049 -6.056 1.00 56.88 136 VAL A CA 1
ATOM 978 C C . VAL A 1 136 ? -6.366 2.706 -6.743 1.00 56.88 136 VAL A C 1
ATOM 980 O O . VAL A 1 136 ? -5.475 3.553 -6.799 1.00 56.88 136 VAL A O 1
ATOM 983 N N . ALA A 1 137 ? -6.241 1.516 -7.338 1.00 57.59 137 ALA A N 1
ATOM 984 C CA . ALA A 1 137 ? -5.075 1.149 -8.140 1.00 57.59 137 ALA A CA 1
ATOM 985 C C . ALA A 1 137 ? -4.911 2.075 -9.359 1.00 57.59 137 ALA A C 1
ATOM 987 O O . ALA A 1 137 ? -3.809 2.550 -9.627 1.00 57.59 137 ALA A O 1
ATOM 988 N N . ALA A 1 138 ? -6.002 2.401 -10.057 1.00 58.22 138 ALA A N 1
ATOM 989 C CA . ALA A 1 138 ? -5.980 3.329 -11.184 1.00 58.22 138 ALA A CA 1
ATOM 990 C C . ALA A 1 138 ? -5.570 4.747 -10.757 1.00 58.22 138 ALA A C 1
ATOM 992 O O . ALA A 1 138 ? -4.765 5.375 -11.437 1.00 58.22 138 ALA A O 1
ATOM 993 N N . LEU A 1 139 ? -6.062 5.242 -9.618 1.00 55.59 139 LEU A N 1
ATOM 994 C CA . LEU A 1 139 ? -5.669 6.547 -9.079 1.00 55.59 139 LEU A CA 1
ATOM 995 C C . LEU A 1 139 ? -4.191 6.586 -8.680 1.00 55.59 139 LEU A C 1
ATOM 997 O O . LEU A 1 139 ? -3.532 7.589 -8.942 1.00 55.59 139 LEU A O 1
ATOM 1001 N N . ALA A 1 140 ? -3.654 5.502 -8.114 1.00 54.81 140 ALA A N 1
ATOM 1002 C CA . ALA A 1 140 ? -2.227 5.391 -7.817 1.00 54.81 140 ALA A CA 1
ATOM 1003 C C . ALA A 1 140 ? -1.374 5.436 -9.099 1.00 54.81 140 ALA A C 1
ATOM 1005 O O . ALA A 1 140 ? -0.361 6.132 -9.132 1.00 54.81 140 ALA A O 1
ATOM 1006 N N . VAL A 1 141 ? -1.820 4.770 -10.172 1.00 55.84 141 VAL A N 1
ATOM 1007 C CA . VAL A 1 141 ? -1.163 4.806 -11.493 1.00 55.84 141 VAL A CA 1
ATOM 1008 C C . VAL A 1 141 ? -1.271 6.188 -12.150 1.00 55.84 141 VAL A C 1
ATOM 1010 O O . VAL A 1 141 ? -0.319 6.673 -12.750 1.00 55.84 141 VAL A O 1
ATOM 1013 N N . VAL A 1 142 ? -2.414 6.866 -12.045 1.00 61.00 142 VAL A N 1
ATOM 1014 C CA . VAL A 1 142 ? -2.569 8.224 -12.591 1.00 61.00 142 VAL A CA 1
ATOM 1015 C C . VAL A 1 142 ? -1.691 9.217 -11.829 1.00 61.00 142 VAL A C 1
ATOM 1017 O O . VAL A 1 142 ? -1.018 10.037 -12.454 1.00 61.00 142 VAL A O 1
ATOM 1020 N N . ALA A 1 143 ? -1.660 9.128 -10.497 1.00 53.16 143 ALA A N 1
ATOM 1021 C CA . ALA A 1 143 ? -0.800 9.961 -9.665 1.00 53.16 143 ALA A CA 1
ATOM 1022 C C . ALA A 1 143 ? 0.683 9.743 -9.998 1.00 53.16 143 ALA A C 1
ATOM 1024 O O . ALA A 1 143 ? 1.423 10.718 -10.109 1.00 53.16 143 ALA A O 1
ATOM 1025 N N . SER A 1 144 ? 1.111 8.499 -10.240 1.00 47.16 144 SER A N 1
ATOM 1026 C CA . SER A 1 144 ? 2.495 8.225 -10.628 1.00 47.16 144 SER A CA 1
ATOM 1027 C C . SER A 1 144 ? 2.854 8.760 -12.013 1.00 47.16 144 SER A C 1
ATOM 1029 O O . SER A 1 144 ? 3.902 9.382 -12.173 1.00 47.16 144 SER A O 1
ATOM 1031 N N . VAL A 1 145 ? 1.979 8.604 -13.011 1.00 53.78 145 VAL A N 1
ATOM 1032 C CA . VAL A 1 145 ? 2.213 9.152 -14.361 1.00 53.78 145 VAL A CA 1
ATOM 1033 C C . VAL A 1 145 ? 2.263 10.682 -14.345 1.00 53.78 145 VAL A C 1
ATOM 1035 O O . VAL A 1 145 ? 3.047 11.275 -15.085 1.00 53.78 145 VAL A O 1
ATOM 1038 N N . ALA A 1 146 ? 1.457 11.330 -13.500 1.00 53.28 146 ALA A N 1
ATOM 1039 C CA . ALA A 1 146 ? 1.472 12.782 -13.350 1.00 53.28 146 ALA A CA 1
ATOM 1040 C C . ALA A 1 146 ? 2.791 13.296 -12.749 1.00 53.28 146 ALA A C 1
ATOM 1042 O O . ALA A 1 146 ? 3.283 14.328 -13.192 1.00 53.28 146 ALA A O 1
ATOM 1043 N N . VAL A 1 147 ? 3.387 12.564 -11.800 1.00 49.38 147 VAL A N 1
ATOM 1044 C CA . VAL A 1 147 ? 4.687 12.913 -11.196 1.00 49.38 147 VAL A CA 1
ATOM 1045 C C . VAL A 1 147 ? 5.840 12.769 -12.196 1.00 49.38 147 VAL A C 1
ATOM 1047 O O . VAL A 1 147 ? 6.750 13.584 -12.181 1.00 49.38 147 VAL A O 1
ATOM 1050 N N . VAL A 1 148 ? 5.787 11.791 -13.106 1.00 43.06 148 VAL A N 1
ATOM 1051 C CA . VAL A 1 148 ? 6.838 11.563 -14.122 1.00 43.06 148 VAL A CA 1
ATOM 1052 C C . VAL A 1 148 ? 6.842 12.626 -15.237 1.00 43.06 148 VAL A C 1
ATOM 1054 O O . VAL A 1 148 ? 7.823 12.750 -15.966 1.00 43.06 148 VAL A O 1
ATOM 1057 N N . ARG A 1 149 ? 5.755 13.391 -15.409 1.00 42.31 149 ARG A N 1
ATOM 1058 C CA . ARG A 1 149 ? 5.621 14.401 -16.480 1.00 42.31 149 ARG A CA 1
ATOM 1059 C C . ARG A 1 149 ? 5.867 15.851 -16.043 1.00 42.31 149 ARG A C 1
ATOM 1061 O O . ARG A 1 149 ? 5.662 16.747 -16.863 1.00 42.31 149 ARG A O 1
ATOM 1068 N N . VAL A 1 150 ? 6.273 16.075 -14.794 1.00 45.22 150 VAL A N 1
ATOM 1069 C CA . VAL A 1 150 ? 6.690 17.382 -14.249 1.00 45.22 150 VAL A CA 1
ATOM 1070 C C . VAL A 1 150 ? 8.206 17.411 -14.141 1.00 45.22 150 VAL A C 1
ATOM 1072 O O . VAL A 1 150 ? 8.784 18.451 -14.522 1.00 45.22 150 VAL A O 1
#

Radius of gyration: 18.5 Å; chains: 1; bounding box: 51×29×44 Å

Sequence (150 aa):
MRSAIRAARSVGIFLILAGVGLALDGFVGAGSAVFVAAVILADLPRRHVGLAGVIALALTPLAVLVQGLPDDNEVSALFVTDAMIAHHLVFVGFALLASWVVMDVRASLGETITEL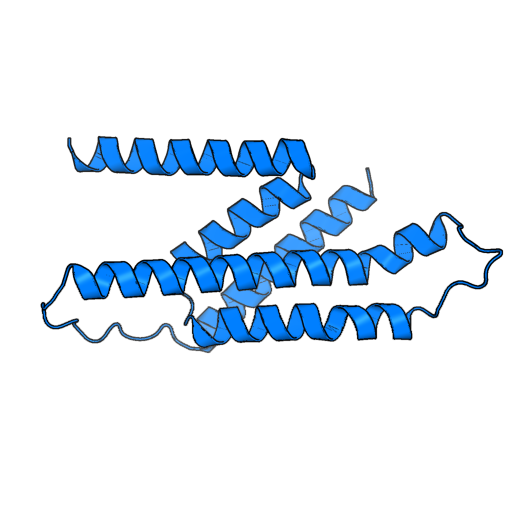PSDPEDPMPKPLALAVIGVVAALAVVASVAVVRV

Secondary structure (DSSP, 8-state):
-HHHHHHHHHHHHHHHHHHHHHHHHHHHHHHHHHHHHHHHHTT--HHHHHHHHHHHHHHHHHHHHHH-PPPTT---HHHHHHTHHHHHHHHHHHHHHHHHHHHHHHHHHHHTT--S---------HHHHHHHHHHHHHHHHHHHHHHHT-

Foldseek 3Di:
DVVVVVVVVVVVVLVVQLVVLCVPPNPLRNLLSVLLVLCVVVVADLVVLLVLLVVLLVCLVVQVVVLPDDDPVDPDVVVVVSNVSSVLSNSSSVSSNVSSVVVVVVVVVVVVVDPDDDDPDPDDPPVVSVVSVVVSVVVSVVVVVVVVVD

pLDDT: mean 70.32, std 11.08, range [42.31, 88.5]